Protein AF-A0A2N7D972-F1 (afdb_monomer_lite)

Secondary structure (DSSP, 8-state):
-PPPGGGSTT-EEE-SSS-EEEEEEEEETTEEEEEETTT--EEEE-HHHHHTT----SSS-TTGGGTT-EEEETTTEEEEEEEE-TTSEEEEEETTS-EEEEEHHHHHHHHHHHHHHHS----------HHHH-TTHHHHHHHHHHHHHHS--

Sequence (153 aa):
MDAPIDMQNGAKFKTNKHGYVSVVDYYNCHTVIVAFENTGNVRAISAAKLRSGQLTDRSIPPESIMVGEQFQSAKHGLLTITHVESDNIVVLTTKDGEELRMLLPAVQKMKDRLEQLESPKKKQKKALSLSELTKRSKKNHTVFEKVFTDYGQ

Structure (mmCIF, N/CA/C/O backbone):
data_AF-A0A2N7D972-F1
#
_entry.id   AF-A0A2N7D972-F1
#
loop_
_atom_site.group_PDB
_atom_site.id
_atom_site.type_symbol
_atom_site.label_atom_id
_atom_site.label_alt_id
_atom_site.label_comp_id
_atom_site.label_asym_id
_atom_site.label_entity_id
_atom_site.label_seq_id
_atom_site.pdbx_PDB_ins_code
_atom_site.Cartn_x
_atom_site.Cartn_y
_atom_site.Cartn_z
_atom_site.occupancy
_atom_site.B_iso_or_equiv
_atom_site.auth_seq_id
_atom_site.auth_comp_id
_atom_site.auth_asym_id
_atom_site.auth_atom_id
_atom_site.pdbx_PDB_model_num
ATOM 1 N N . MET A 1 1 ? 16.678 -3.071 -25.039 1.00 63.81 1 MET A N 1
ATOM 2 C CA . MET A 1 1 ? 16.611 -1.874 -24.177 1.00 63.81 1 MET A CA 1
ATOM 3 C C . MET A 1 1 ? 16.773 -2.390 -22.772 1.00 63.81 1 MET A C 1
ATOM 5 O O . MET A 1 1 ? 15.895 -3.119 -22.333 1.00 63.81 1 MET A O 1
ATOM 9 N N . ASP A 1 2 ? 17.897 -2.107 -22.126 1.00 82.75 2 ASP A N 1
ATOM 10 C CA . ASP A 1 2 ? 18.087 -2.557 -20.749 1.00 82.75 2 ASP A CA 1
ATOM 11 C C . ASP A 1 2 ? 17.211 -1.745 -19.801 1.00 82.75 2 ASP A C 1
ATOM 13 O O . ASP A 1 2 ? 17.039 -0.530 -19.958 1.00 82.75 2 ASP A O 1
ATOM 17 N N . ALA A 1 3 ? 16.625 -2.442 -18.832 1.00 87.06 3 ALA A N 1
ATOM 18 C CA . ALA A 1 3 ? 15.863 -1.804 -17.779 1.00 87.06 3 ALA A CA 1
ATOM 19 C C . ALA A 1 3 ? 16.804 -0.969 -16.891 1.00 87.06 3 ALA A C 1
ATOM 21 O O . ALA A 1 3 ? 17.919 -1.406 -16.587 1.00 87.06 3 ALA A O 1
ATOM 22 N N . PRO A 1 4 ? 16.367 0.218 -16.433 1.00 90.00 4 PRO A N 1
ATOM 23 C CA . PRO A 1 4 ? 17.041 0.938 -15.359 1.00 90.00 4 PRO A CA 1
ATOM 24 C C . PRO A 1 4 ? 17.296 0.037 -14.140 1.00 90.00 4 PRO A C 1
ATOM 26 O O . PRO A 1 4 ? 16.505 -0.863 -13.865 1.00 90.00 4 PRO A O 1
ATOM 29 N N . ILE A 1 5 ? 18.366 0.304 -13.383 1.00 89.44 5 ILE A N 1
ATOM 30 C CA . ILE A 1 5 ? 18.767 -0.492 -12.202 1.00 89.44 5 ILE A CA 1
ATOM 31 C C . ILE A 1 5 ? 17.615 -0.628 -11.194 1.00 89.44 5 ILE A C 1
ATOM 33 O O . ILE A 1 5 ? 17.429 -1.680 -10.594 1.00 89.44 5 ILE A O 1
ATOM 37 N N . ASP A 1 6 ? 16.810 0.423 -11.039 1.00 89.38 6 ASP A N 1
ATOM 38 C CA . ASP A 1 6 ? 15.657 0.448 -10.141 1.00 89.38 6 ASP A CA 1
ATOM 39 C C . ASP A 1 6 ? 14.425 -0.295 -10.688 1.00 89.38 6 ASP A C 1
ATOM 41 O O . ASP A 1 6 ? 13.507 -0.577 -9.931 1.00 89.38 6 ASP A O 1
ATOM 45 N N . MET A 1 7 ? 14.391 -0.630 -11.979 1.00 91.69 7 MET A N 1
ATOM 46 C CA . MET A 1 7 ? 13.246 -1.238 -12.677 1.00 91.69 7 MET A CA 1
ATOM 47 C C . MET A 1 7 ? 13.545 -2.655 -13.173 1.00 91.69 7 MET A C 1
ATOM 49 O O . MET A 1 7 ? 12.892 -3.148 -14.093 1.00 91.69 7 MET A O 1
ATOM 53 N N . GLN A 1 8 ? 14.548 -3.307 -12.590 1.00 92.75 8 GLN A N 1
ATOM 54 C CA . GLN A 1 8 ? 14.851 -4.698 -12.891 1.00 92.75 8 GLN A CA 1
ATOM 55 C C . GLN A 1 8 ? 13.729 -5.617 -12.397 1.00 92.75 8 GLN A C 1
ATOM 57 O O . GLN A 1 8 ? 13.013 -5.306 -11.442 1.00 92.75 8 GLN A O 1
ATOM 62 N N . ASN A 1 9 ? 13.584 -6.766 -13.055 1.00 92.44 9 ASN A N 1
ATOM 63 C CA . ASN A 1 9 ? 12.622 -7.782 -12.648 1.00 92.44 9 ASN A CA 1
ATOM 64 C C . ASN A 1 9 ? 12.863 -8.181 -11.179 1.00 92.44 9 ASN A C 1
ATOM 66 O O . ASN A 1 9 ? 13.998 -8.419 -10.766 1.00 92.44 9 ASN A O 1
ATOM 70 N N . GLY A 1 10 ? 11.795 -8.200 -10.384 1.00 91.00 10 GLY A N 1
ATOM 71 C CA . GLY A 1 10 ? 11.831 -8.445 -8.945 1.00 91.00 10 GLY A CA 1
ATOM 72 C C . GLY A 1 10 ? 12.049 -7.203 -8.074 1.00 91.00 10 GLY A C 1
ATOM 73 O O . GLY A 1 10 ? 11.955 -7.314 -6.850 1.00 91.00 10 GLY A O 1
ATOM 74 N N . ALA A 1 11 ? 12.291 -6.018 -8.650 1.00 93.00 11 ALA A N 1
ATOM 75 C CA . ALA A 1 11 ? 12.389 -4.781 -7.876 1.00 93.00 11 ALA A CA 1
ATOM 76 C C . ALA A 1 11 ? 11.077 -4.498 -7.127 1.00 93.00 11 ALA A C 1
ATOM 78 O O . ALA A 1 11 ? 9.989 -4.595 -7.698 1.00 93.00 11 ALA A O 1
ATOM 79 N N . LYS A 1 12 ? 11.181 -4.139 -5.842 1.00 94.56 12 LYS A N 1
ATOM 80 C CA . LYS A 1 12 ? 10.028 -3.883 -4.970 1.00 94.56 12 LYS A CA 1
ATOM 81 C C . LYS A 1 12 ? 9.814 -2.392 -4.756 1.00 94.56 12 LYS A C 1
ATOM 83 O O . LYS A 1 12 ? 10.739 -1.674 -4.383 1.00 94.56 12 LYS A O 1
ATOM 88 N N . PHE A 1 13 ? 8.573 -1.946 -4.908 1.00 93.69 13 PHE A N 1
ATOM 89 C CA . PHE A 1 13 ? 8.163 -0.562 -4.692 1.00 93.69 13 PHE A CA 1
ATOM 90 C C . PHE A 1 13 ? 7.042 -0.482 -3.666 1.00 93.69 13 PHE A C 1
ATOM 92 O O . PHE A 1 13 ? 6.099 -1.270 -3.685 1.00 93.69 13 PHE A O 1
ATOM 99 N N . LYS A 1 14 ? 7.125 0.507 -2.775 1.00 91.81 14 LYS A N 1
ATOM 100 C CA . LYS A 1 14 ? 6.047 0.821 -1.837 1.00 91.81 14 LYS A CA 1
ATOM 101 C C . LYS A 1 14 ? 5.068 1.785 -2.501 1.00 91.81 14 LYS A C 1
ATOM 103 O O . LYS A 1 14 ? 5.459 2.864 -2.940 1.00 91.81 14 LYS A O 1
ATOM 108 N N . THR A 1 15 ? 3.796 1.411 -2.561 1.00 92.12 15 THR A N 1
ATOM 109 C CA . THR A 1 15 ? 2.721 2.301 -3.013 1.00 92.12 15 THR A CA 1
ATOM 110 C C . THR A 1 15 ? 2.178 3.124 -1.850 1.00 92.12 15 THR A C 1
ATOM 112 O O . THR A 1 15 ? 2.330 2.768 -0.681 1.00 92.12 15 THR A O 1
ATOM 115 N N . ASN A 1 16 ? 1.500 4.225 -2.170 1.00 89.88 16 ASN A N 1
ATOM 116 C CA . ASN A 1 16 ? 0.941 5.111 -1.147 1.00 89.88 16 ASN A CA 1
ATOM 117 C C . ASN A 1 16 ? -0.299 4.531 -0.445 1.00 89.88 16 ASN A C 1
ATOM 119 O O . ASN A 1 16 ? -0.641 4.984 0.641 1.00 89.88 16 ASN A O 1
ATOM 123 N N . LYS A 1 17 ? -1.001 3.583 -1.080 1.00 85.50 17 LYS A N 1
ATOM 124 C CA . LYS A 1 17 ? -2.346 3.138 -0.666 1.00 85.50 17 LYS A CA 1
ATOM 125 C C . LYS A 1 17 ? -2.512 1.616 -0.596 1.00 85.50 17 LYS A C 1
ATOM 127 O O . LYS A 1 17 ? -3.215 1.116 0.267 1.00 85.50 17 LYS A O 1
ATOM 132 N N . HIS A 1 18 ? -1.850 0.857 -1.466 1.00 85.62 18 HIS A N 1
ATOM 133 C CA . HIS A 1 18 ? -2.150 -0.568 -1.666 1.00 85.62 18 HIS A CA 1
ATOM 134 C C . HIS A 1 18 ? -0.975 -1.492 -1.311 1.00 85.62 18 HIS A C 1
ATOM 136 O O . HIS A 1 18 ? -0.877 -2.598 -1.831 1.00 85.62 18 HIS A O 1
ATOM 142 N N . GLY A 1 19 ? -0.067 -1.045 -0.438 1.00 87.31 19 GLY A N 1
ATOM 143 C CA . GLY A 1 19 ? 1.070 -1.853 0.008 1.00 87.31 19 GLY A CA 1
ATOM 144 C C . GLY A 1 19 ? 2.206 -1.926 -1.015 1.00 87.31 19 GLY A C 1
ATOM 145 O O . GLY A 1 19 ? 2.508 -0.932 -1.684 1.00 87.31 19 GLY A O 1
ATOM 146 N N . TYR A 1 20 ? 2.873 -3.076 -1.094 1.00 91.56 20 TYR A N 1
ATOM 147 C CA . TYR A 1 20 ? 4.040 -3.288 -1.951 1.00 91.56 20 TYR A CA 1
ATOM 148 C C . TYR A 1 20 ? 3.668 -3.877 -3.313 1.00 91.56 20 TYR A C 1
ATOM 150 O O . TYR A 1 20 ? 2.691 -4.614 -3.461 1.00 91.56 20 TYR A O 1
ATOM 158 N N . VAL A 1 21 ? 4.479 -3.542 -4.312 1.00 94.56 21 VAL A N 1
ATOM 159 C CA . VAL A 1 21 ? 4.390 -4.078 -5.671 1.00 94.56 21 VAL A CA 1
ATOM 160 C C . VAL A 1 21 ? 5.758 -4.545 -6.139 1.00 94.56 21 VAL A C 1
ATOM 162 O O . VAL A 1 21 ? 6.772 -3.932 -5.799 1.00 94.56 21 VAL A O 1
ATOM 165 N N . SER A 1 22 ? 5.786 -5.603 -6.938 1.00 95.50 22 SER A N 1
ATOM 166 C CA . SER A 1 22 ? 6.984 -6.128 -7.584 1.00 95.50 22 SER A CA 1
ATOM 167 C C . SER A 1 22 ? 6.950 -5.850 -9.085 1.00 95.50 22 SER A C 1
ATOM 169 O O . SER A 1 22 ? 5.903 -5.935 -9.728 1.00 95.50 22 SER A O 1
ATOM 171 N N . VAL A 1 23 ? 8.094 -5.489 -9.663 1.00 95.88 23 VAL A N 1
ATOM 172 C CA . VAL A 1 23 ? 8.246 -5.372 -11.118 1.00 95.88 23 VAL A CA 1
ATOM 173 C C . VAL A 1 23 ? 8.350 -6.770 -11.710 1.00 95.88 23 VAL A C 1
ATOM 175 O O . VAL A 1 23 ? 9.203 -7.545 -11.294 1.00 95.88 23 VAL A O 1
ATOM 178 N N . VAL A 1 24 ? 7.488 -7.076 -12.675 1.00 95.62 24 VAL A N 1
ATOM 179 C CA . VAL A 1 24 ? 7.494 -8.345 -13.415 1.00 95.62 24 VAL A CA 1
ATOM 180 C C . VAL A 1 24 ? 8.269 -8.188 -14.715 1.00 95.62 24 VAL A C 1
ATOM 182 O O . VAL A 1 24 ? 9.070 -9.046 -15.068 1.00 95.62 24 VAL A O 1
ATOM 185 N N . ASP A 1 25 ? 8.027 -7.090 -15.434 1.00 94.38 25 ASP A N 1
ATOM 186 C CA . ASP A 1 25 ? 8.637 -6.869 -16.741 1.00 94.38 25 ASP A CA 1
ATOM 187 C C . ASP A 1 25 ? 8.742 -5.376 -17.078 1.00 94.38 25 ASP A C 1
ATOM 189 O O . ASP A 1 25 ? 7.920 -4.559 -16.647 1.00 94.38 25 ASP A O 1
ATOM 193 N N . TYR A 1 26 ? 9.745 -5.012 -17.873 1.00 94.81 26 TYR A N 1
ATOM 194 C CA . TYR A 1 26 ? 10.014 -3.636 -18.283 1.00 94.81 26 TYR A CA 1
ATOM 195 C C . TYR A 1 26 ? 10.101 -3.542 -19.807 1.00 94.81 26 TYR A C 1
ATOM 197 O O . TYR A 1 26 ? 11.034 -4.055 -20.420 1.00 94.81 26 TYR A O 1
ATOM 205 N N . TYR A 1 27 ? 9.168 -2.806 -20.416 1.00 93.19 27 TYR A N 1
ATOM 206 C CA . TYR A 1 27 ? 9.185 -2.545 -21.859 1.00 93.19 27 TYR A CA 1
ATOM 207 C C . TYR A 1 27 ? 9.767 -1.168 -22.172 1.00 93.19 27 TYR A C 1
ATOM 209 O O . TYR A 1 27 ? 10.634 -1.020 -23.033 1.00 93.19 27 TYR A O 1
ATOM 217 N N . ASN A 1 28 ? 9.267 -0.133 -21.493 1.00 92.00 28 ASN A N 1
ATOM 218 C CA . ASN A 1 28 ? 9.724 1.246 -21.643 1.00 92.00 28 ASN A CA 1
ATOM 219 C C . ASN A 1 28 ? 9.318 2.098 -20.428 1.00 92.00 28 ASN A C 1
ATOM 221 O O . ASN A 1 28 ? 8.612 1.647 -19.528 1.00 92.00 28 ASN A O 1
ATOM 225 N N . CYS A 1 29 ? 9.710 3.374 -20.417 1.00 91.88 29 CYS A N 1
ATOM 226 C CA . CYS A 1 29 ? 9.404 4.296 -19.320 1.00 91.88 29 CYS A CA 1
ATOM 227 C C . CYS A 1 29 ? 7.897 4.547 -19.101 1.00 91.88 29 CYS A C 1
ATOM 229 O O . CYS A 1 29 ? 7.504 4.992 -18.020 1.00 91.88 29 CYS A O 1
ATOM 231 N N . HIS A 1 30 ? 7.050 4.255 -20.089 1.00 94.38 30 HIS A N 1
ATOM 232 C CA . HIS A 1 30 ? 5.594 4.384 -20.005 1.00 94.38 30 HIS A CA 1
ATOM 233 C C . HIS A 1 30 ? 4.890 3.069 -19.648 1.00 94.38 30 HIS A C 1
ATOM 235 O O . HIS A 1 30 ? 3.762 3.112 -19.161 1.00 94.38 30 HIS A O 1
ATOM 241 N N . THR A 1 31 ? 5.556 1.934 -19.863 1.00 94.81 31 THR A N 1
ATOM 242 C CA . THR A 1 31 ? 4.991 0.587 -19.784 1.00 94.81 31 THR A CA 1
ATOM 243 C C . THR A 1 31 ? 5.933 -0.316 -18.998 1.00 94.81 31 THR A C 1
ATOM 245 O O . THR A 1 31 ? 6.845 -0.945 -19.537 1.00 94.81 31 THR A O 1
ATOM 248 N N . VAL A 1 32 ? 5.682 -0.363 -17.698 1.00 95.00 32 VAL A N 1
ATOM 249 C CA . VAL A 1 32 ? 6.286 -1.273 -16.732 1.00 95.00 32 VAL A CA 1
ATOM 250 C C . VAL A 1 32 ? 5.170 -2.161 -16.204 1.00 95.00 32 VAL A C 1
ATOM 252 O O . VAL A 1 32 ? 4.133 -1.655 -15.769 1.00 95.00 32 VAL A O 1
ATOM 255 N N . ILE A 1 33 ? 5.359 -3.472 -16.278 1.00 95.56 33 ILE A N 1
ATOM 256 C CA . ILE A 1 33 ? 4.412 -4.457 -15.767 1.00 95.56 33 ILE A CA 1
ATOM 257 C C . ILE A 1 33 ? 4.771 -4.742 -14.316 1.00 95.56 33 ILE A C 1
ATOM 259 O O . ILE A 1 33 ? 5.894 -5.141 -14.008 1.00 95.56 33 ILE A O 1
ATOM 263 N N . VAL A 1 34 ? 3.811 -4.527 -13.425 1.00 95.62 34 VAL A N 1
ATOM 264 C CA . VAL A 1 34 ? 3.969 -4.722 -11.982 1.00 95.62 34 VAL A CA 1
ATOM 265 C C . VAL A 1 34 ? 2.876 -5.625 -11.434 1.00 95.62 34 VAL A C 1
ATOM 267 O O . VAL A 1 34 ? 1.756 -5.613 -11.943 1.00 95.62 34 VAL A O 1
ATOM 270 N N . ALA A 1 35 ? 3.193 -6.371 -10.381 1.00 95.12 35 ALA A N 1
ATOM 271 C CA . ALA A 1 35 ? 2.263 -7.200 -9.629 1.00 95.12 35 ALA A CA 1
ATOM 272 C C . ALA A 1 35 ? 2.126 -6.680 -8.192 1.00 95.12 35 ALA A C 1
ATOM 274 O O . ALA A 1 35 ? 3.117 -6.343 -7.547 1.00 95.12 35 ALA A O 1
ATOM 275 N N . PHE A 1 36 ? 0.901 -6.604 -7.678 1.00 92.94 36 PHE A N 1
ATOM 276 C CA . PHE A 1 36 ? 0.652 -6.278 -6.273 1.00 92.94 36 PHE A CA 1
ATOM 277 C C . PHE A 1 36 ? 0.912 -7.494 -5.388 1.00 92.94 36 PHE A C 1
ATOM 279 O O . PHE A 1 36 ? 0.364 -8.561 -5.644 1.00 92.94 36 PHE A O 1
ATOM 286 N N . GLU A 1 37 ? 1.701 -7.341 -4.319 1.00 89.25 37 GLU A N 1
ATOM 287 C CA . GLU A 1 37 ? 1.999 -8.464 -3.413 1.00 89.25 37 GLU A CA 1
ATOM 288 C C . GLU A 1 37 ? 0.754 -8.920 -2.634 1.00 89.25 37 GLU A C 1
ATOM 290 O O . GLU A 1 37 ? 0.611 -10.102 -2.342 1.00 89.25 37 GLU A O 1
ATOM 295 N N . ASN A 1 38 ? -0.176 -8.002 -2.351 1.00 82.88 38 ASN A N 1
ATOM 296 C CA . ASN A 1 38 ? -1.376 -8.305 -1.570 1.00 82.88 38 ASN A CA 1
ATOM 297 C C . ASN A 1 38 ? -2.431 -9.083 -2.375 1.00 82.88 38 ASN A C 1
ATOM 299 O O . ASN A 1 38 ? -3.096 -9.957 -1.829 1.00 82.88 38 ASN A O 1
ATOM 303 N N . THR A 1 39 ? -2.620 -8.745 -3.656 1.00 85.06 39 THR A N 1
ATOM 304 C CA . THR A 1 39 ? -3.686 -9.314 -4.507 1.00 85.06 39 THR A CA 1
ATOM 305 C C . THR A 1 39 ? -3.184 -10.267 -5.574 1.00 85.06 39 THR A C 1
ATOM 307 O O . THR A 1 39 ? -3.979 -11.007 -6.146 1.00 85.06 39 THR A O 1
ATOM 310 N N . GLY A 1 40 ? -1.900 -10.201 -5.921 1.00 86.94 40 GLY A N 1
ATOM 311 C CA . GLY A 1 40 ? -1.379 -10.801 -7.146 1.00 86.94 40 GLY A CA 1
ATOM 312 C C . GLY A 1 40 ? -1.894 -10.125 -8.422 1.00 86.94 40 GLY A C 1
ATOM 313 O O . GLY A 1 40 ? -1.634 -10.624 -9.515 1.00 86.94 40 GLY A O 1
ATOM 314 N N . ASN A 1 41 ? -2.621 -9.003 -8.320 1.00 91.62 41 ASN A N 1
ATOM 315 C CA . ASN A 1 41 ? -3.152 -8.321 -9.492 1.00 91.62 41 ASN A CA 1
ATOM 316 C C . ASN A 1 41 ? -2.008 -7.699 -10.300 1.00 91.62 41 ASN A C 1
ATOM 318 O O . ASN A 1 41 ? -1.077 -7.127 -9.731 1.00 91.62 41 ASN A O 1
ATOM 322 N N . VAL A 1 42 ? -2.080 -7.790 -11.627 1.00 93.88 42 VAL A N 1
ATOM 323 C CA . VAL A 1 42 ? -1.026 -7.314 -12.528 1.00 93.88 42 VAL A CA 1
ATOM 324 C C . VAL A 1 42 ? -1.504 -6.080 -13.272 1.00 93.88 42 VAL A C 1
ATOM 326 O O . VAL A 1 42 ? -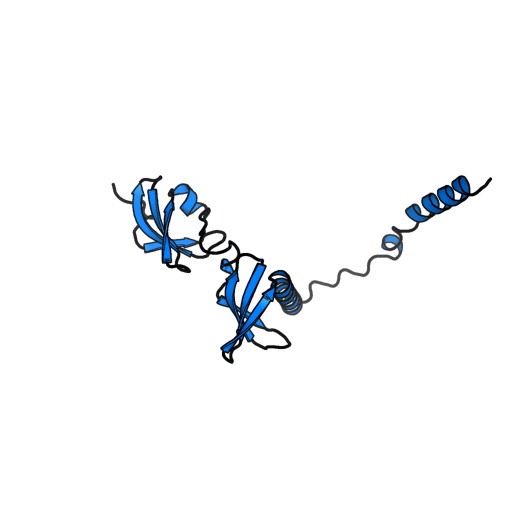2.628 -6.022 -13.774 1.00 93.88 42 VAL A O 1
ATOM 329 N N . ARG A 1 43 ? -0.643 -5.066 -13.365 1.00 93.56 43 ARG A N 1
ATOM 330 C CA . ARG A 1 43 ? -0.982 -3.807 -14.023 1.00 93.56 43 ARG A CA 1
ATOM 331 C C . ARG A 1 43 ? 0.200 -3.218 -14.778 1.00 93.56 43 ARG A C 1
ATOM 333 O O . ARG A 1 43 ? 1.340 -3.310 -14.343 1.00 93.56 43 ARG A O 1
ATOM 340 N N . ALA A 1 44 ? -0.099 -2.559 -15.893 1.00 94.69 44 ALA A N 1
ATOM 341 C CA . ALA A 1 44 ? 0.862 -1.731 -16.609 1.00 94.69 44 ALA A CA 1
ATOM 342 C C . ALA A 1 44 ? 0.837 -0.292 -16.071 1.00 94.69 44 ALA A C 1
ATOM 344 O O . ALA A 1 44 ? -0.233 0.310 -15.919 1.00 94.69 44 ALA A O 1
ATOM 345 N N . ILE A 1 45 ? 2.011 0.273 -15.795 1.00 95.38 45 ILE A N 1
ATOM 346 C CA . ILE A 1 45 ? 2.173 1.645 -15.311 1.00 95.38 45 ILE A CA 1
ATOM 347 C C . ILE A 1 45 ? 3.457 2.282 -15.846 1.00 95.38 45 ILE A C 1
ATOM 349 O O . ILE A 1 45 ? 4.394 1.592 -16.227 1.00 95.38 45 ILE A O 1
ATOM 353 N N . SER A 1 46 ? 3.528 3.613 -15.855 1.00 95.44 46 SER A N 1
ATOM 354 C CA . SER A 1 46 ? 4.772 4.309 -16.174 1.00 95.44 46 SER A CA 1
ATOM 355 C C . SER A 1 46 ? 5.767 4.257 -15.015 1.00 95.44 46 SER A C 1
ATOM 357 O O . SER A 1 46 ? 5.390 4.344 -13.843 1.00 95.44 46 SER A O 1
ATOM 359 N N . ALA A 1 47 ? 7.057 4.220 -15.345 1.00 94.06 47 ALA A N 1
ATOM 360 C CA . ALA A 1 47 ? 8.151 4.221 -14.376 1.00 94.06 47 ALA A CA 1
ATOM 361 C C . ALA A 1 47 ? 8.091 5.445 -13.443 1.00 94.06 47 ALA A C 1
ATOM 363 O O . ALA A 1 47 ? 8.334 5.334 -12.244 1.00 94.06 47 ALA A O 1
ATOM 364 N N . ALA A 1 48 ? 7.698 6.613 -13.967 1.00 95.06 48 ALA A N 1
ATOM 365 C CA . ALA A 1 48 ? 7.531 7.826 -13.165 1.00 95.06 48 ALA A CA 1
ATOM 366 C C . ALA A 1 48 ? 6.444 7.669 -12.087 1.00 95.06 48 ALA A C 1
ATOM 368 O O . ALA A 1 48 ? 6.661 8.025 -10.928 1.00 95.06 48 ALA A O 1
ATOM 369 N N . LYS A 1 49 ? 5.288 7.091 -12.444 1.00 94.69 49 LYS A N 1
ATOM 370 C CA . LYS A 1 49 ? 4.199 6.876 -11.485 1.00 94.69 49 LYS A CA 1
ATOM 371 C C . LYS A 1 49 ? 4.553 5.804 -10.460 1.00 94.69 49 LYS A C 1
ATOM 373 O O . LYS A 1 49 ? 4.257 5.997 -9.282 1.00 94.69 49 LYS A O 1
ATOM 378 N N . LEU A 1 50 ? 5.243 4.744 -10.885 1.00 94.44 50 LEU A N 1
ATOM 379 C CA . LEU A 1 50 ? 5.739 3.696 -9.996 1.00 94.44 50 LEU A CA 1
ATOM 380 C C . LEU A 1 50 ? 6.694 4.257 -8.931 1.00 94.44 50 LEU A C 1
ATOM 382 O O . LEU A 1 50 ? 6.469 4.038 -7.745 1.00 94.44 50 LEU A O 1
ATOM 386 N N . ARG A 1 51 ? 7.676 5.080 -9.330 1.00 94.06 51 ARG A N 1
ATOM 387 C CA . ARG A 1 51 ? 8.594 5.761 -8.393 1.00 94.06 51 ARG A CA 1
ATOM 388 C C . ARG A 1 51 ? 7.878 6.692 -7.420 1.00 94.06 51 ARG A C 1
ATOM 390 O O . ARG A 1 51 ? 8.246 6.761 -6.256 1.00 94.06 51 ARG A O 1
ATOM 397 N N . SER A 1 52 ? 6.847 7.399 -7.884 1.00 94.50 52 SER A N 1
ATOM 398 C CA . SER A 1 52 ? 6.034 8.271 -7.023 1.00 94.50 52 SER A CA 1
ATOM 399 C C . SER A 1 52 ? 5.055 7.515 -6.106 1.00 94.50 52 SER A C 1
ATOM 401 O O . SER A 1 52 ? 4.325 8.143 -5.337 1.00 94.50 52 SER A O 1
ATOM 403 N N . GLY A 1 53 ? 4.968 6.183 -6.223 1.00 91.75 53 GLY A N 1
ATOM 404 C CA . GLY A 1 53 ? 4.011 5.360 -5.479 1.00 91.75 53 GLY A CA 1
ATOM 405 C C . GLY A 1 53 ? 2.544 5.591 -5.870 1.00 91.75 53 GLY A C 1
ATOM 406 O O . GLY A 1 53 ? 1.640 5.146 -5.158 1.00 91.75 53 GLY A O 1
ATOM 407 N N . GLN A 1 54 ? 2.282 6.288 -6.986 1.00 92.12 54 GLN A N 1
ATOM 408 C CA . GLN A 1 54 ? 0.944 6.600 -7.504 1.00 92.12 54 GLN A CA 1
ATOM 409 C C . GLN A 1 54 ? 0.376 5.438 -8.321 1.00 92.12 54 GLN A C 1
ATOM 411 O O . GLN A 1 54 ? 0.130 5.539 -9.526 1.00 92.12 54 GLN A O 1
ATOM 416 N N . LEU A 1 55 ? 0.161 4.319 -7.646 1.00 91.25 55 LEU A N 1
ATOM 417 C CA . LEU A 1 55 ? -0.382 3.110 -8.232 1.00 91.25 55 LEU A CA 1
ATOM 418 C C . LEU A 1 55 ? -1.575 2.653 -7.399 1.00 91.25 55 LEU A C 1
ATOM 420 O O . LEU A 1 55 ? -1.475 2.508 -6.182 1.00 91.25 55 LEU A O 1
ATOM 424 N N . THR A 1 56 ? -2.711 2.480 -8.068 1.00 88.62 56 THR A N 1
ATOM 425 C CA . THR A 1 56 ? -3.958 2.039 -7.445 1.00 88.62 56 THR A CA 1
ATOM 426 C C . THR A 1 56 ? -4.333 0.648 -7.911 1.00 88.62 56 THR A C 1
ATOM 428 O O . THR A 1 56 ? -4.253 0.359 -9.113 1.00 88.62 56 THR A O 1
ATOM 431 N N . ASP A 1 57 ? -4.753 -0.191 -6.971 1.00 87.81 57 ASP A N 1
ATOM 432 C CA . ASP A 1 57 ? -5.449 -1.431 -7.285 1.00 87.81 57 ASP A CA 1
ATOM 433 C C . ASP A 1 57 ? -6.955 -1.142 -7.312 1.00 87.81 57 ASP A C 1
ATOM 435 O O . ASP A 1 57 ? -7.465 -0.405 -6.472 1.00 87.81 57 ASP A O 1
ATOM 439 N N . ARG A 1 58 ? -7.660 -1.654 -8.322 1.00 84.00 58 ARG A N 1
ATOM 440 C CA . ARG A 1 58 ? -9.114 -1.466 -8.454 1.00 84.00 58 ARG A CA 1
AT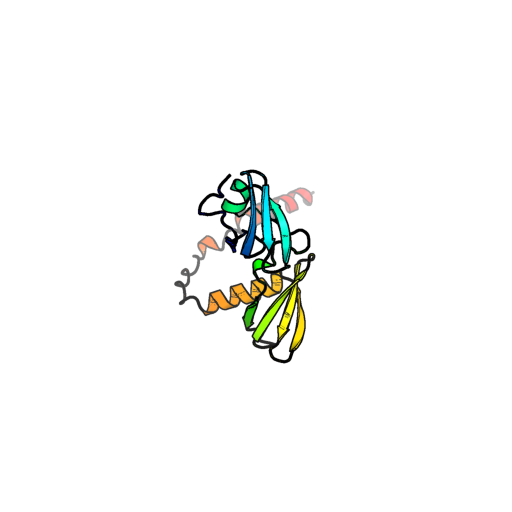OM 441 C C . ARG A 1 58 ? -9.904 -2.565 -7.757 1.00 84.00 58 ARG A C 1
ATOM 443 O O . ARG A 1 58 ? -11.083 -2.358 -7.503 1.00 84.00 58 ARG A O 1
ATOM 450 N N . SER A 1 59 ? -9.288 -3.713 -7.483 1.00 82.00 59 SER A N 1
ATOM 451 C CA . SER A 1 59 ? -9.967 -4.822 -6.809 1.00 82.00 59 SER A CA 1
ATOM 452 C C . SER A 1 59 ? -10.085 -4.618 -5.303 1.00 82.00 59 SER A C 1
ATOM 454 O O . SER A 1 59 ? -10.851 -5.328 -4.664 1.00 82.00 59 SER A O 1
ATOM 456 N N . ILE A 1 60 ? -9.329 -3.677 -4.730 1.00 82.00 60 ILE A N 1
ATOM 457 C CA . ILE A 1 60 ? -9.206 -3.496 -3.285 1.00 82.00 60 ILE A CA 1
ATOM 458 C C . ILE A 1 60 ? -9.259 -2.003 -2.924 1.00 82.00 60 ILE A C 1
ATOM 460 O O . ILE A 1 60 ? -8.706 -1.180 -3.660 1.00 82.00 60 ILE A O 1
ATOM 464 N N . PRO A 1 61 ? -9.881 -1.623 -1.791 1.00 83.38 61 PRO A N 1
ATOM 465 C CA . PRO A 1 61 ? -9.894 -0.241 -1.331 1.00 83.38 61 PRO A CA 1
ATOM 466 C C . PRO A 1 61 ? -8.492 0.315 -1.013 1.00 83.38 61 PRO A C 1
ATOM 468 O O . PRO A 1 61 ? -7.548 -0.418 -0.711 1.00 83.38 61 PRO A O 1
ATOM 471 N N . PRO A 1 62 ? -8.339 1.649 -1.048 1.00 79.00 62 PRO A N 1
ATOM 472 C CA . PRO A 1 62 ? -7.066 2.334 -0.818 1.00 79.00 62 PRO A CA 1
ATOM 473 C C . PRO A 1 62 ? -6.554 2.261 0.626 1.00 79.00 62 PRO A C 1
ATOM 475 O O . PRO A 1 62 ? -5.445 2.707 0.896 1.00 79.00 62 PRO A O 1
ATOM 478 N N . GLU A 1 63 ? -7.364 1.761 1.553 1.00 77.38 63 GLU A N 1
ATOM 479 C CA . GLU A 1 63 ? -7.022 1.613 2.968 1.00 77.38 63 GLU A CA 1
ATOM 480 C C . GLU A 1 63 ? -6.373 0.262 3.274 1.00 77.38 63 GLU A C 1
ATOM 482 O O . GLU A 1 63 ? -5.867 0.067 4.372 1.00 77.38 63 GLU A O 1
ATOM 487 N N . SER A 1 64 ? -6.282 -0.650 2.303 1.00 75.25 64 SER A N 1
ATOM 488 C CA . SER A 1 64 ? -5.736 -1.999 2.509 1.00 75.25 64 SER A CA 1
ATOM 489 C C . SER A 1 64 ? -4.248 -2.071 2.837 1.00 75.25 64 SER A C 1
ATOM 491 O O . SER A 1 64 ? -3.721 -3.159 3.053 1.00 75.25 64 SER A O 1
ATOM 493 N N . ILE A 1 65 ? -3.561 -0.935 2.942 1.00 78.75 65 ILE A N 1
ATOM 494 C CA . ILE A 1 65 ? -2.245 -0.869 3.580 1.00 78.75 65 ILE A CA 1
ATOM 495 C C . ILE A 1 65 ? -2.269 -1.332 5.047 1.00 78.75 65 ILE A C 1
ATOM 497 O O . ILE A 1 65 ? -1.243 -1.775 5.546 1.00 78.75 65 ILE A O 1
ATOM 501 N N . MET A 1 66 ? -3.424 -1.254 5.720 1.00 76.62 66 MET A N 1
ATOM 502 C CA . MET A 1 66 ? -3.583 -1.683 7.117 1.00 76.62 66 MET A CA 1
ATOM 503 C C . MET A 1 66 ? -3.787 -3.195 7.285 1.00 76.62 66 MET A C 1
ATOM 505 O O . MET A 1 66 ? -3.887 -3.679 8.411 1.00 76.62 66 MET A O 1
ATOM 509 N N . VAL A 1 67 ? -3.884 -3.954 6.190 1.00 79.81 67 VAL A N 1
ATOM 510 C CA . VAL A 1 67 ? -4.025 -5.413 6.256 1.00 79.81 67 VAL A CA 1
ATOM 511 C C . VAL A 1 67 ? -2.767 -6.020 6.883 1.00 79.81 67 VAL A C 1
ATOM 513 O O . VAL A 1 67 ? -1.648 -5.712 6.481 1.00 79.81 67 VAL A O 1
ATOM 516 N N . GLY A 1 68 ? -2.961 -6.868 7.891 1.00 78.25 68 GLY A N 1
ATOM 517 C CA . GLY A 1 68 ? -1.905 -7.454 8.715 1.00 78.25 68 GLY A CA 1
ATOM 518 C C . GLY A 1 68 ? -1.568 -6.664 9.985 1.00 78.25 68 GLY A C 1
ATOM 519 O O . GLY A 1 68 ? -0.850 -7.191 10.835 1.00 78.25 68 GLY A O 1
ATOM 520 N N . GLU A 1 69 ? -2.088 -5.443 10.168 1.00 81.44 69 GLU A N 1
ATOM 521 C CA . GLU A 1 69 ? -1.931 -4.724 11.438 1.00 81.44 69 GLU A CA 1
ATOM 522 C C . GLU A 1 69 ? -2.684 -5.458 12.566 1.00 81.44 69 GLU A C 1
ATOM 524 O O . GLU A 1 69 ? -3.811 -5.934 12.389 1.00 81.44 69 GLU A O 1
ATOM 529 N N . GLN A 1 70 ? -2.045 -5.551 13.735 1.00 83.19 70 GLN A N 1
ATOM 530 C CA . GLN A 1 70 ? -2.610 -6.170 14.932 1.00 83.19 70 GLN A CA 1
ATOM 531 C C . GLN A 1 70 ? -3.016 -5.106 15.951 1.00 83.19 70 GLN A C 1
ATOM 533 O O . GLN A 1 70 ? -2.283 -4.150 16.197 1.00 83.19 70 GLN A O 1
ATOM 538 N N . PHE A 1 71 ? -4.171 -5.299 16.581 1.00 77.50 71 PHE A N 1
ATOM 539 C CA . PHE A 1 71 ? -4.753 -4.373 17.545 1.00 77.50 71 PHE A CA 1
ATOM 540 C C . PHE A 1 71 ? -5.214 -5.109 18.785 1.00 77.50 71 PHE A C 1
ATOM 542 O O . PHE A 1 71 ? -5.779 -6.196 18.701 1.00 77.50 71 PHE A O 1
ATOM 549 N N . GLN A 1 72 ? -5.049 -4.480 19.945 1.00 78.38 72 GLN A N 1
ATOM 550 C CA . GLN A 1 72 ? -5.614 -4.998 21.179 1.00 78.38 72 GLN A CA 1
ATOM 551 C C . GLN A 1 72 ? -6.947 -4.312 21.482 1.00 78.38 72 GLN A C 1
ATOM 553 O O . GLN A 1 72 ? -7.013 -3.115 21.754 1.00 78.38 72 GLN A O 1
ATOM 558 N N . SER A 1 73 ? -8.024 -5.089 21.450 1.00 80.00 73 SER A N 1
ATOM 559 C CA . SER A 1 73 ? -9.345 -4.681 21.907 1.00 80.00 73 SER A CA 1
ATOM 560 C C . SER A 1 73 ? -9.574 -5.140 23.343 1.00 80.00 73 SER A C 1
ATOM 562 O O . SER A 1 73 ? -9.260 -6.270 23.711 1.00 80.00 73 SER A O 1
ATOM 564 N N . ALA A 1 74 ? -10.194 -4.283 24.156 1.00 77.00 74 ALA A N 1
ATOM 565 C CA . ALA A 1 74 ? -10.564 -4.625 25.530 1.00 77.00 74 ALA A CA 1
ATOM 566 C C . ALA A 1 74 ? -11.616 -5.749 25.609 1.00 77.00 74 ALA A C 1
ATOM 568 O O . ALA A 1 74 ? -11.728 -6.400 26.641 1.00 77.00 74 ALA A O 1
ATOM 569 N N . LYS A 1 75 ? -12.401 -5.954 24.541 1.00 79.25 75 LYS A N 1
ATOM 570 C CA . LYS A 1 75 ? -13.480 -6.955 24.500 1.00 79.25 75 LYS A CA 1
ATOM 571 C C . LYS A 1 75 ? -13.051 -8.283 23.884 1.00 79.25 75 LYS A C 1
ATOM 573 O O . LYS A 1 75 ? -13.446 -9.325 24.383 1.00 79.25 75 LYS A O 1
ATOM 578 N N . HIS A 1 76 ? -12.271 -8.225 22.806 1.00 74.69 76 HIS A N 1
ATOM 579 C CA . HIS A 1 76 ? -11.952 -9.389 21.970 1.00 74.69 76 HIS A CA 1
ATOM 580 C C . HIS A 1 76 ? -10.459 -9.754 21.990 1.00 74.69 76 HIS A C 1
ATOM 582 O O . HIS A 1 76 ? -10.028 -10.640 21.268 1.00 74.69 76 HIS A O 1
ATOM 588 N N . GLY A 1 77 ? -9.640 -9.082 22.804 1.00 82.56 77 GLY A N 1
ATOM 589 C CA . GLY A 1 77 ? -8.208 -9.366 22.865 1.00 82.56 77 GLY A CA 1
ATOM 590 C C . GLY A 1 77 ? -7.472 -8.922 21.599 1.00 82.56 77 GLY A C 1
ATOM 591 O O . GLY A 1 77 ? -7.714 -7.826 21.096 1.00 82.56 77 GLY A O 1
ATOM 592 N N . LEU A 1 78 ? -6.522 -9.731 21.124 1.00 83.62 78 LEU A N 1
ATOM 593 C CA . LEU A 1 78 ? -5.705 -9.406 19.952 1.00 83.62 78 LEU A CA 1
ATOM 594 C C . LEU A 1 78 ? -6.471 -9.720 18.660 1.00 83.62 78 LEU A C 1
ATOM 596 O O . LEU A 1 78 ? -6.829 -10.871 18.414 1.00 83.62 78 LEU A O 1
ATOM 600 N N . LEU A 1 79 ? -6.665 -8.695 17.842 1.00 85.88 79 LEU A N 1
ATOM 601 C CA . LEU A 1 79 ? -7.348 -8.736 16.558 1.00 85.88 79 LEU A CA 1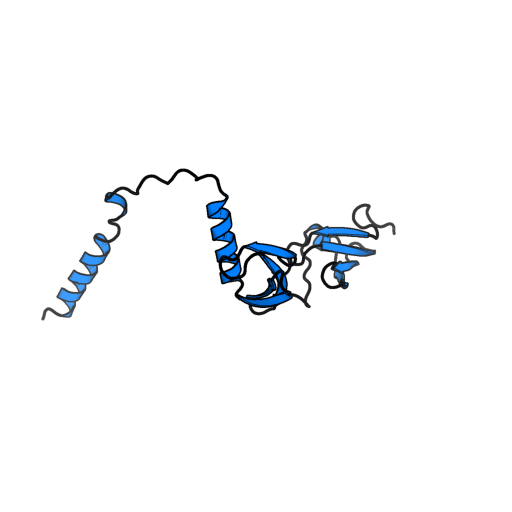
ATOM 602 C C . LEU A 1 79 ? -6.349 -8.433 15.444 1.00 85.88 79 LEU A C 1
ATOM 604 O O . LEU A 1 79 ? -5.589 -7.474 15.551 1.00 85.88 79 LEU A O 1
ATOM 608 N N . THR A 1 80 ? -6.372 -9.208 14.367 1.00 87.12 80 THR A N 1
ATOM 609 C CA . THR A 1 80 ? -5.547 -8.977 13.172 1.00 87.12 80 THR A CA 1
ATOM 610 C C . THR A 1 80 ? -6.443 -8.518 12.033 1.00 87.12 80 THR A C 1
ATOM 612 O O . THR A 1 80 ? -7.464 -9.151 11.776 1.00 87.12 80 THR A O 1
ATOM 615 N N . ILE A 1 81 ? -6.100 -7.427 11.345 1.00 86.75 81 ILE A N 1
ATOM 616 C CA . ILE A 1 81 ? -6.857 -7.009 10.158 1.00 86.75 81 ILE A CA 1
ATOM 617 C C . ILE A 1 81 ? -6.560 -7.978 9.016 1.00 86.75 81 ILE A C 1
ATOM 619 O O . ILE A 1 81 ? -5.431 -8.040 8.533 1.00 86.75 81 ILE A O 1
ATOM 623 N N . THR A 1 82 ? -7.580 -8.688 8.546 1.00 84.94 82 THR A N 1
ATOM 624 C CA . THR A 1 82 ? -7.449 -9.631 7.430 1.00 84.94 82 THR A CA 1
ATOM 625 C C . THR A 1 82 ? -7.736 -8.957 6.095 1.00 84.94 82 THR A C 1
ATOM 627 O O . THR A 1 82 ? -7.038 -9.191 5.114 1.00 84.94 82 THR A O 1
ATOM 630 N N . HIS A 1 83 ? -8.770 -8.116 6.041 1.00 80.50 83 HIS A N 1
ATOM 631 C CA . HIS A 1 83 ? -9.209 -7.486 4.800 1.00 80.50 83 HIS A CA 1
ATOM 632 C C . HIS A 1 83 ? -9.952 -6.174 5.078 1.00 80.50 83 HIS A C 1
ATOM 634 O O . HIS A 1 83 ? -10.631 -6.041 6.098 1.00 80.50 83 HIS A O 1
ATOM 640 N N . VAL A 1 84 ? -9.842 -5.215 4.157 1.00 82.31 84 VAL A N 1
ATOM 641 C CA . VAL A 1 84 ? -10.620 -3.969 4.166 1.00 82.31 84 VAL A CA 1
ATOM 642 C C . VAL A 1 84 ? -11.540 -3.975 2.951 1.00 82.31 84 VAL A C 1
ATOM 644 O O . VAL A 1 84 ? -11.086 -4.195 1.831 1.00 82.31 84 VAL A O 1
ATOM 647 N N . GLU A 1 85 ? -12.832 -3.755 3.167 1.00 82.69 85 GLU A N 1
ATOM 648 C CA . GLU A 1 85 ? -13.867 -3.687 2.131 1.00 82.69 85 GLU A CA 1
ATOM 649 C C . GLU A 1 85 ? -14.176 -2.233 1.732 1.00 82.69 85 GLU A C 1
ATOM 651 O O . GLU A 1 85 ? -13.797 -1.281 2.415 1.00 82.69 85 GLU A O 1
ATOM 656 N N . SER A 1 86 ? -14.878 -2.045 0.610 1.00 70.12 86 SER A N 1
ATOM 657 C CA . SER A 1 86 ? -15.108 -0.737 -0.025 1.00 70.12 86 SER A CA 1
ATOM 658 C C . SER A 1 86 ? -16.018 0.233 0.746 1.00 70.12 86 SER A C 1
ATOM 660 O O . SER A 1 86 ? -16.062 1.408 0.392 1.00 70.12 86 SER A O 1
ATOM 662 N N . ASP A 1 87 ? -16.667 -0.210 1.826 1.00 78.44 87 ASP A N 1
ATOM 663 C CA . ASP A 1 87 ? -17.639 0.584 2.595 1.00 78.44 87 ASP A CA 1
ATOM 664 C C . ASP A 1 87 ? -17.116 1.033 3.973 1.00 78.44 87 ASP A C 1
ATOM 666 O O . ASP A 1 87 ? -17.882 1.207 4.922 1.00 78.44 87 ASP A O 1
ATOM 670 N N . ASN A 1 88 ? -15.800 1.239 4.108 1.00 78.69 88 ASN A N 1
ATOM 671 C CA . ASN A 1 88 ? -15.133 1.492 5.396 1.00 78.69 88 ASN A CA 1
ATOM 672 C C . ASN A 1 88 ? -15.357 0.355 6.407 1.00 78.69 88 ASN A C 1
ATOM 674 O O . ASN A 1 88 ? -15.396 0.593 7.617 1.00 78.69 88 ASN A O 1
ATOM 678 N N . ILE A 1 89 ? -15.544 -0.872 5.924 1.00 83.81 89 ILE A N 1
ATOM 679 C CA . ILE A 1 89 ? -15.706 -2.059 6.760 1.00 83.81 89 ILE A CA 1
ATOM 680 C C . ILE A 1 89 ? -14.368 -2.791 6.786 1.00 83.81 89 ILE A C 1
ATOM 682 O O . ILE A 1 89 ? -13.766 -3.068 5.753 1.00 83.81 89 ILE A O 1
ATOM 686 N N . VAL A 1 90 ? -13.898 -3.093 7.988 1.00 85.62 90 VAL A N 1
ATOM 687 C CA . VAL A 1 90 ? -12.662 -3.818 8.254 1.00 85.62 90 VAL A CA 1
ATOM 688 C C . VAL A 1 90 ? -13.034 -5.171 8.843 1.00 85.62 90 VAL A C 1
ATOM 690 O O . VAL A 1 90 ? -13.744 -5.245 9.850 1.00 85.62 90 VAL A O 1
ATOM 693 N N . VAL A 1 91 ? -12.550 -6.236 8.209 1.00 86.31 91 VAL A N 1
ATOM 694 C CA . VAL A 1 91 ? -12.672 -7.607 8.702 1.00 86.31 91 VAL A CA 1
ATOM 695 C C . VAL A 1 91 ? -11.449 -7.905 9.557 1.00 86.31 91 VAL A C 1
ATOM 697 O O . VAL A 1 91 ? -10.310 -7.870 9.083 1.00 86.31 91 VAL A O 1
ATOM 700 N N . LEU A 1 92 ? -11.697 -8.176 10.830 1.00 86.75 92 LEU A N 1
ATOM 701 C CA . LEU A 1 92 ? -10.693 -8.525 11.822 1.00 86.75 92 LEU A CA 1
ATOM 702 C C . LEU A 1 92 ? -10.843 -9.996 12.198 1.00 86.75 92 LEU A C 1
ATOM 704 O O . LEU A 1 92 ? -11.956 -10.503 12.271 1.00 86.75 92 LEU A O 1
ATOM 708 N N . THR A 1 93 ? -9.733 -10.661 12.484 1.00 87.31 93 THR A N 1
ATOM 709 C CA . THR A 1 93 ? -9.710 -12.028 13.009 1.00 87.31 93 THR A CA 1
ATOM 710 C C . THR A 1 93 ? -9.116 -12.045 14.407 1.00 87.31 93 THR A C 1
ATOM 712 O O . THR A 1 93 ? -8.052 -11.472 14.661 1.00 87.31 93 THR A O 1
ATOM 715 N N . THR A 1 94 ? -9.819 -12.684 15.334 1.00 87.88 94 THR A N 1
ATOM 716 C CA . THR A 1 94 ? -9.323 -12.943 16.690 1.00 87.88 94 THR A CA 1
ATOM 717 C C . THR A 1 94 ? -8.343 -14.119 16.669 1.00 87.88 94 THR A C 1
ATOM 719 O O .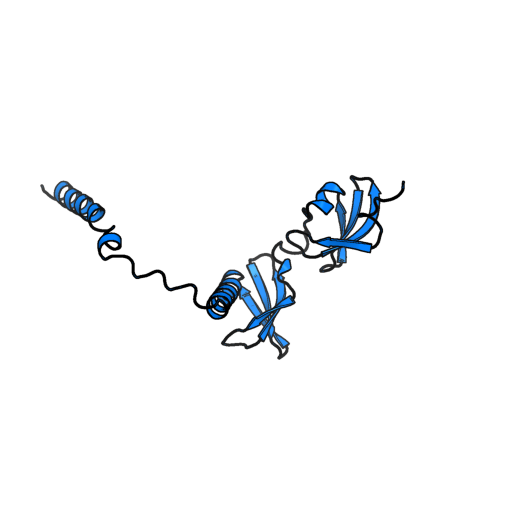 THR A 1 94 ? -8.353 -14.924 15.737 1.00 87.88 94 THR A O 1
ATOM 722 N N . LYS A 1 95 ? -7.510 -14.276 17.709 1.00 83.81 95 LYS A N 1
ATOM 723 C CA . LYS A 1 95 ? -6.644 -15.467 17.856 1.00 83.81 95 LYS A CA 1
ATOM 724 C C . LYS A 1 95 ? -7.412 -16.790 17.797 1.00 83.81 95 LYS A C 1
ATOM 726 O O . LYS A 1 95 ? -6.864 -17.778 17.325 1.00 83.81 95 LYS A O 1
ATOM 731 N N . ASP A 1 96 ? -8.663 -16.783 18.242 1.00 83.00 96 ASP A N 1
ATOM 732 C CA . ASP A 1 96 ? -9.542 -17.954 18.257 1.00 83.00 96 ASP A CA 1
ATOM 733 C C . ASP A 1 96 ? -10.174 -18.255 16.883 1.00 83.00 96 ASP A C 1
ATOM 735 O O . ASP A 1 96 ? -10.947 -19.198 16.746 1.00 83.00 96 ASP A O 1
ATOM 739 N N . GLY A 1 97 ? -9.846 -17.468 15.849 1.00 80.88 97 GLY A N 1
ATOM 740 C CA . GLY A 1 97 ? -10.358 -17.641 14.487 1.00 80.88 97 GLY A CA 1
ATOM 741 C C . GLY A 1 97 ? -11.732 -17.013 14.240 1.00 80.88 97 GLY A C 1
ATOM 742 O O . GLY A 1 97 ? -12.283 -17.170 13.156 1.00 80.88 97 GLY A O 1
ATOM 743 N N . GLU A 1 98 ? -12.289 -16.290 15.214 1.00 85.69 98 GLU A N 1
ATOM 744 C CA . GLU A 1 98 ? -13.548 -15.561 15.040 1.00 85.69 98 GLU A CA 1
ATOM 745 C C . GLU A 1 98 ? -13.364 -14.331 14.143 1.00 85.69 98 GLU A C 1
ATOM 747 O O . GLU A 1 98 ? -12.463 -13.516 14.363 1.00 85.69 98 GLU A O 1
ATOM 752 N N . GLU A 1 99 ? -14.252 -14.173 13.160 1.00 88.38 99 GLU A N 1
ATOM 753 C CA . GLU A 1 99 ? -14.283 -13.013 12.270 1.00 88.38 99 GLU A CA 1
ATOM 754 C C . GLU A 1 99 ? -15.191 -11.913 12.830 1.00 88.38 99 GLU A C 1
ATOM 756 O O . GLU A 1 99 ? -16.382 -12.114 13.073 1.00 88.38 99 GLU A O 1
ATOM 761 N N . LEU A 1 100 ? -14.640 -10.711 12.983 1.00 86.81 100 LEU A N 1
ATOM 762 C CA . LEU A 1 100 ? -15.354 -9.533 13.448 1.00 86.81 100 LEU A CA 1
ATOM 763 C C . LEU A 1 100 ? -15.354 -8.459 12.364 1.00 86.81 100 LEU A C 1
ATOM 765 O O . LEU A 1 100 ? -14.305 -8.022 11.894 1.00 86.81 100 LEU A O 1
ATOM 769 N N . ARG A 1 101 ? -16.543 -7.982 11.995 1.00 88.25 101 ARG A N 1
ATOM 770 C CA . ARG A 1 101 ? -16.698 -6.865 11.058 1.00 88.25 101 ARG A CA 1
ATOM 771 C C . ARG A 1 101 ? -16.877 -5.574 11.833 1.00 88.25 101 ARG A C 1
ATOM 773 O O . ARG A 1 101 ? -17.807 -5.439 12.627 1.00 88.25 101 ARG A O 1
ATOM 780 N N . MET A 1 102 ? -15.988 -4.619 11.604 1.00 86.75 102 MET A N 1
ATOM 781 C CA . MET A 1 102 ? -16.020 -3.321 12.266 1.00 86.75 102 MET A CA 1
ATOM 782 C C . MET A 1 102 ? -15.920 -2.176 11.273 1.00 86.75 102 MET A C 1
ATOM 784 O O . MET A 1 102 ? -15.313 -2.297 10.220 1.00 86.75 102 MET A O 1
ATOM 788 N N . LEU A 1 103 ? -16.468 -1.023 11.648 1.00 87.00 103 LEU A N 1
ATOM 789 C CA . LEU A 1 103 ? -16.267 0.207 10.892 1.00 87.00 103 LEU A CA 1
ATOM 790 C C . LEU A 1 103 ? -14.843 0.739 11.106 1.00 87.00 103 LEU A C 1
ATOM 792 O O . LEU A 1 103 ? -14.369 0.819 12.244 1.00 87.00 103 LEU A O 1
ATOM 796 N N . LEU A 1 104 ? -14.200 1.195 10.035 1.00 84.12 104 LEU A N 1
ATOM 797 C CA . LEU A 1 104 ? -12.860 1.777 10.043 1.00 84.12 104 LEU A CA 1
ATOM 798 C C . LEU A 1 104 ? -12.703 2.911 11.078 1.00 84.12 104 LEU A C 1
ATOM 800 O O . LEU A 1 104 ? -11.736 2.875 11.839 1.00 84.12 104 LEU A O 1
ATOM 804 N N . PRO A 1 105 ? -13.655 3.859 11.238 1.00 85.06 105 PRO A N 1
ATOM 805 C CA . PRO A 1 105 ? -13.573 4.871 12.292 1.00 85.06 105 PRO A CA 1
ATOM 806 C C . PRO A 1 105 ? -13.512 4.297 13.712 1.00 85.06 105 PRO A C 1
ATOM 808 O O . PRO A 1 105 ? -12.936 4.918 14.603 1.00 85.06 105 PRO A O 1
ATOM 811 N N . ALA A 1 106 ? -14.126 3.137 13.959 1.00 84.88 106 ALA A N 1
ATOM 812 C CA . ALA A 1 106 ? -14.062 2.485 15.262 1.00 84.88 106 ALA A CA 1
ATOM 813 C C . ALA A 1 106 ? -12.680 1.860 15.495 1.00 84.88 106 ALA A C 1
ATOM 815 O O . ALA A 1 106 ? -12.132 2.006 16.586 1.00 84.88 106 ALA A O 1
ATOM 816 N N . VAL A 1 107 ? -12.095 1.239 14.465 1.00 82.81 107 VAL A N 1
ATOM 817 C CA . VAL A 1 107 ? -10.721 0.710 14.500 1.00 82.81 107 VAL A CA 1
ATOM 818 C C . VAL A 1 107 ? -9.709 1.836 14.711 1.00 82.81 107 VAL A C 1
ATOM 820 O O . VAL A 1 107 ? -8.873 1.746 15.607 1.00 82.81 107 VAL A O 1
ATOM 823 N N . GLN A 1 108 ? -9.859 2.953 13.997 1.00 83.81 108 GLN A N 1
ATOM 824 C CA . GLN A 1 108 ? -8.994 4.121 14.158 1.00 83.81 108 GLN A CA 1
ATOM 825 C C . GLN A 1 108 ? -9.075 4.709 15.573 1.00 83.81 108 GLN A C 1
ATOM 827 O O . GLN A 1 108 ? -8.049 4.966 16.190 1.00 83.81 108 GLN A O 1
ATOM 832 N N . LYS A 1 109 ? -10.277 4.837 16.153 1.00 85.44 109 LYS A N 1
ATOM 833 C CA . LYS A 1 109 ? -10.431 5.286 17.551 1.00 85.44 109 LYS A CA 1
ATOM 834 C C . LYS A 1 109 ? -9.735 4.360 18.548 1.00 85.44 109 LYS A C 1
ATOM 836 O O . LYS A 1 109 ? -9.249 4.831 19.576 1.00 85.44 109 LYS A O 1
ATOM 841 N N . MET A 1 110 ? -9.718 3.053 18.283 1.00 78.81 110 MET A N 1
ATOM 842 C CA . MET A 1 110 ? -8.982 2.102 19.118 1.00 78.81 110 MET A CA 1
ATOM 843 C C . MET A 1 110 ? -7.471 2.310 18.984 1.00 78.81 110 MET A C 1
ATOM 845 O O . MET A 1 110 ? -6.792 2.341 20.009 1.00 78.81 110 MET A O 1
ATOM 849 N N . LYS A 1 111 ? -6.970 2.544 17.762 1.00 77.69 111 LYS A N 1
ATOM 850 C CA . LYS A 1 111 ? -5.565 2.892 17.494 1.00 77.69 111 LYS A CA 1
ATOM 851 C C . LYS A 1 111 ? -5.153 4.176 18.219 1.00 77.69 111 LYS A C 1
ATOM 853 O O . LYS A 1 111 ? -4.219 4.156 19.014 1.00 77.69 111 LYS A O 1
ATOM 858 N N . ASP A 1 112 ? -5.924 5.250 18.056 1.00 79.12 112 ASP A N 1
ATOM 859 C CA . ASP A 1 112 ? -5.647 6.551 18.673 1.00 79.12 112 ASP A CA 1
ATOM 860 C C . ASP A 1 112 ? -5.635 6.468 20.211 1.00 79.12 112 ASP A C 1
ATOM 862 O O . ASP A 1 112 ? -4.836 7.126 20.879 1.00 79.12 112 ASP A O 1
ATOM 866 N N . ARG A 1 113 ? -6.520 5.650 20.802 1.00 76.75 113 ARG A N 1
ATOM 867 C CA . ARG A 1 113 ? -6.559 5.431 22.255 1.00 76.75 113 ARG A CA 1
ATOM 868 C C . ARG A 1 113 ? -5.324 4.678 22.752 1.00 76.75 113 ARG A C 1
ATOM 870 O O . ARG A 1 113 ? -4.868 4.955 23.858 1.00 76.75 113 ARG A O 1
ATOM 877 N N . LEU A 1 114 ? -4.798 3.748 21.958 1.00 69.31 114 LEU A N 1
ATOM 878 C CA . LEU A 1 114 ? -3.587 2.998 22.281 1.00 69.31 114 LEU A CA 1
ATOM 879 C C . LEU A 1 114 ? -2.347 3.903 22.202 1.00 69.31 114 LEU A C 1
ATOM 881 O O . LEU A 1 114 ? -1.581 3.974 23.158 1.00 69.31 114 LEU A O 1
ATOM 885 N N . GLU A 1 115 ? -2.224 4.714 21.147 1.00 70.44 115 GLU A N 1
ATOM 886 C CA . GLU A 1 115 ? -1.142 5.703 21.006 1.00 70.44 115 GLU A CA 1
ATOM 887 C C . GLU A 1 115 ? -1.148 6.750 22.140 1.00 70.44 115 GLU A C 1
ATOM 889 O O . GLU A 1 115 ? -0.097 7.186 22.621 1.00 70.44 115 GLU A O 1
ATOM 894 N N . GLN A 1 116 ? -2.331 7.143 22.624 1.00 66.75 116 GLN A N 1
ATOM 895 C CA . GLN A 1 116 ? -2.472 8.021 23.795 1.00 66.75 116 GLN A CA 1
ATOM 896 C C . GLN A 1 116 ? -2.012 7.370 25.109 1.00 66.75 116 GLN A C 1
ATOM 898 O O . GLN A 1 116 ? -1.617 8.090 26.026 1.00 66.75 116 GLN A O 1
ATOM 903 N N . LEU A 1 117 ? -2.071 6.040 25.217 1.00 63.09 117 LEU A N 1
ATOM 904 C CA . LEU A 1 117 ? -1.609 5.290 26.390 1.00 63.09 117 LEU A CA 1
ATOM 905 C C . LEU A 1 117 ? -0.100 5.008 26.335 1.00 63.09 117 LEU A C 1
ATOM 907 O O . LEU A 1 117 ? 0.557 5.051 27.373 1.00 63.09 117 LEU A O 1
ATOM 911 N N . GLU A 1 118 ? 0.444 4.747 25.144 1.00 62.50 118 GLU A N 1
ATOM 912 C CA . GLU A 1 118 ? 1.864 4.423 24.936 1.00 62.50 118 GLU A CA 1
ATOM 913 C C . GLU A 1 118 ? 2.769 5.657 24.836 1.00 62.50 118 GLU A C 1
ATOM 915 O O . GLU A 1 118 ? 3.972 5.583 25.094 1.00 62.50 118 GLU A O 1
ATOM 920 N N . SER A 1 119 ? 2.216 6.824 24.503 1.00 50.66 119 SER A N 1
ATOM 921 C CA . SER A 1 119 ? 2.994 8.059 24.520 1.00 50.66 119 SER A CA 1
ATOM 922 C C . SER A 1 119 ? 3.346 8.457 25.966 1.00 50.66 119 SER A C 1
ATOM 924 O O . SER A 1 119 ? 2.459 8.581 26.816 1.00 50.66 119 SER A O 1
ATOM 926 N N . PRO A 1 120 ? 4.634 8.706 26.295 1.00 49.28 120 PRO A N 1
ATOM 927 C CA . PRO A 1 120 ? 5.014 9.151 27.629 1.00 49.28 120 PRO A CA 1
ATOM 928 C C . PRO A 1 120 ? 4.368 10.511 27.856 1.00 49.28 120 PRO A C 1
ATOM 930 O O . PRO A 1 120 ? 4.779 11.481 27.221 1.00 49.28 120 PRO A O 1
ATOM 933 N N . LYS A 1 121 ? 3.324 10.548 28.704 1.00 50.44 121 LYS A N 1
ATOM 934 C CA . LYS A 1 121 ? 2.575 11.725 29.183 1.00 50.44 121 LYS A CA 1
ATOM 935 C C . LYS A 1 121 ? 3.154 13.033 28.637 1.00 50.44 121 LYS A C 1
ATOM 937 O O . LYS A 1 121 ? 3.945 13.696 29.315 1.00 50.44 121 LYS A O 1
ATOM 942 N N . LYS A 1 122 ? 2.777 13.425 27.409 1.00 44.06 122 LYS A N 1
ATOM 943 C CA . LYS A 1 122 ? 3.076 14.778 26.929 1.00 44.06 122 LYS A CA 1
ATOM 944 C C . LYS A 1 122 ? 2.399 15.705 27.924 1.00 44.06 122 LYS A C 1
ATOM 946 O O . LYS A 1 122 ? 1.177 15.684 28.044 1.00 44.06 122 LYS A O 1
ATOM 951 N N . LYS A 1 123 ? 3.241 16.407 28.690 1.00 46.69 123 LYS A N 1
ATOM 952 C CA . LYS A 1 123 ? 2.921 17.369 29.749 1.00 46.69 123 LYS A CA 1
ATOM 953 C C . LYS A 1 123 ? 1.511 17.908 29.556 1.00 46.69 123 LYS A C 1
ATOM 955 O O . LYS A 1 123 ? 1.256 18.584 28.559 1.00 46.69 123 LYS A O 1
ATOM 960 N N . GLN A 1 124 ? 0.624 17.568 30.491 1.00 51.53 124 GLN A N 1
ATOM 961 C CA . GLN A 1 124 ? -0.710 18.145 30.587 1.00 51.53 124 GLN A CA 1
ATOM 962 C C . GLN A 1 124 ? -0.581 19.640 30.296 1.00 51.53 124 GLN A C 1
ATOM 964 O O . GLN A 1 124 ? 0.146 20.350 31.000 1.00 51.53 124 GLN A O 1
ATOM 969 N N . LYS A 1 125 ? -1.203 20.107 29.208 1.00 56.25 125 LYS A N 1
ATOM 970 C CA . LYS A 1 125 ? -1.328 21.543 28.981 1.00 56.25 125 LYS A CA 1
ATOM 971 C C . LYS A 1 125 ? -2.029 22.073 30.227 1.00 56.25 125 LYS A C 1
ATOM 973 O O . LYS A 1 125 ? -3.121 21.607 30.550 1.00 56.25 125 LYS A O 1
ATOM 978 N N . LYS A 1 126 ? -1.334 22.939 30.971 1.00 51.88 126 LYS A N 1
ATOM 979 C CA . LYS A 1 126 ? -1.862 23.597 32.169 1.00 51.88 126 LYS A CA 1
ATOM 980 C C . LYS A 1 126 ? -3.264 24.115 31.855 1.00 51.88 126 LYS A C 1
ATOM 982 O O . LYS A 1 126 ? -3.506 24.558 30.732 1.00 51.88 126 LYS A O 1
ATOM 987 N N . ALA A 1 127 ? -4.160 23.993 32.832 1.00 54.72 127 ALA A N 1
ATOM 988 C CA . ALA A 1 127 ? -5.555 24.382 32.703 1.00 54.72 127 ALA A CA 1
ATOM 989 C C . ALA A 1 127 ? -5.679 25.752 32.017 1.00 54.72 127 ALA A C 1
ATOM 991 O O . ALA A 1 127 ? -4.986 26.700 32.391 1.00 54.72 127 ALA A O 1
ATOM 992 N N . LEU A 1 128 ? -6.538 25.816 30.999 1.00 62.31 128 LEU A N 1
ATOM 993 C CA . LEU A 1 128 ? -6.943 27.059 30.349 1.00 62.31 128 LEU A CA 1
ATOM 994 C C . LEU A 1 128 ? -7.482 28.003 31.432 1.00 62.31 128 LEU A C 1
ATOM 996 O O . LEU A 1 128 ? -8.257 27.581 32.294 1.00 62.31 128 LEU A O 1
ATOM 1000 N N . SER A 1 129 ? -7.036 29.258 31.418 1.00 71.56 129 SER A N 1
ATOM 1001 C CA . SER A 1 129 ? -7.455 30.268 32.396 1.00 71.56 129 SER A CA 1
ATOM 1002 C C . SER A 1 129 ? -8.985 30.427 32.381 1.00 71.56 129 SER A C 1
ATOM 1004 O O . SER A 1 129 ? -9.614 30.274 31.332 1.00 71.56 129 SER A O 1
ATOM 1006 N N . LEU A 1 130 ? -9.601 30.808 33.511 1.00 59.78 130 LEU A N 1
ATOM 1007 C CA . LEU A 1 130 ? -11.030 31.180 33.586 1.00 59.78 130 LEU A CA 1
ATOM 1008 C C . LEU A 1 130 ? -11.425 32.199 32.498 1.00 59.78 130 LEU A C 1
ATOM 1010 O O . LEU A 1 130 ? -12.552 32.186 32.007 1.00 59.78 130 LEU A O 1
ATOM 1014 N N . SER A 1 131 ? -10.476 33.038 32.078 1.00 60.62 131 SER A N 1
ATOM 1015 C CA . SER A 1 131 ? -10.618 34.027 31.005 1.00 60.62 131 SER A CA 1
ATOM 1016 C C . SER A 1 131 ? -10.824 33.411 29.611 1.00 60.62 131 SER A C 1
ATOM 1018 O O . SER A 1 131 ? -11.409 34.046 28.740 1.00 60.62 131 SER A O 1
ATOM 1020 N N . GLU A 1 132 ? -10.352 32.186 29.371 1.00 60.56 132 GLU A N 1
ATOM 1021 C CA . GLU A 1 132 ? -10.435 31.505 28.068 1.00 60.56 132 GLU A CA 1
ATOM 1022 C C . GLU A 1 132 ? -11.711 30.656 27.924 1.00 60.56 132 GLU A C 1
ATOM 1024 O O . GLU A 1 132 ? -12.162 3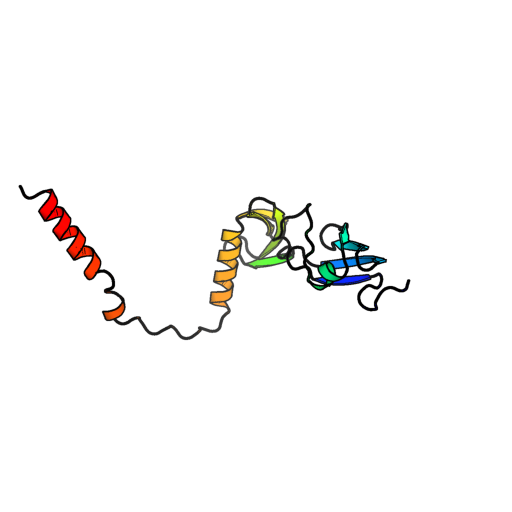0.398 26.804 1.00 60.56 132 GLU A O 1
ATOM 1029 N N . LEU A 1 133 ? -12.340 30.283 29.046 1.00 56.84 133 LEU A N 1
ATOM 1030 C CA . LEU A 1 133 ? -13.640 29.596 29.109 1.00 56.84 133 LEU A CA 1
ATOM 1031 C C . LEU A 1 133 ? -14.833 30.522 28.808 1.00 56.84 133 LEU A C 1
ATOM 1033 O O . LEU A 1 133 ? -15.920 30.049 28.474 1.00 56.84 133 LEU A O 1
ATOM 1037 N N . THR A 1 134 ? -14.656 31.844 28.858 1.00 61.59 134 THR A N 1
ATOM 1038 C CA . THR A 1 134 ? -15.736 32.828 28.673 1.00 61.59 134 THR A CA 1
ATOM 1039 C C . THR A 1 134 ? -15.863 33.345 27.236 1.00 61.59 134 THR A C 1
ATOM 1041 O O . THR A 1 134 ? -16.214 34.496 27.000 1.00 61.59 134 THR A O 1
ATOM 1044 N N . LYS A 1 135 ? -15.726 32.482 26.219 1.00 57.44 135 LYS A N 1
ATOM 1045 C CA . LYS A 1 135 ? -16.146 32.832 24.839 1.00 57.44 135 LYS A CA 1
ATOM 1046 C C . LYS A 1 135 ? -17.676 32.891 24.648 1.00 57.44 135 LYS A C 1
ATOM 1048 O O . LYS A 1 135 ? -18.145 33.172 23.548 1.00 57.44 135 LYS A O 1
ATOM 1053 N N . ARG A 1 136 ? -18.468 32.649 25.704 1.00 50.81 136 ARG A N 1
ATOM 1054 C CA . ARG A 1 136 ? -19.947 32.647 25.683 1.00 50.81 136 ARG A CA 1
ATOM 1055 C C . ARG A 1 136 ? -20.621 33.981 26.028 1.00 50.81 136 ARG A C 1
ATOM 1057 O O . ARG A 1 136 ? -21.805 34.117 25.753 1.00 50.81 136 ARG A O 1
ATOM 1064 N N . SER A 1 137 ? -19.914 34.966 26.586 1.00 54.47 137 SER A N 1
ATOM 1065 C CA . SER A 1 137 ? -20.569 36.192 27.085 1.00 54.47 137 SER A CA 1
ATOM 1066 C C . SER A 1 137 ? -21.091 37.108 25.959 1.00 54.47 137 SER A C 1
ATOM 1068 O O . SER A 1 137 ? -22.237 37.548 25.998 1.00 54.47 137 SER A O 1
ATOM 1070 N N . LYS A 1 138 ? -20.324 37.309 24.875 1.00 53.72 138 LYS A N 1
ATOM 1071 C CA . LYS A 1 138 ? -20.714 38.242 23.795 1.00 53.72 138 LYS A CA 1
ATOM 1072 C C . LYS A 1 138 ? -21.861 37.764 22.892 1.00 53.72 138 LYS A C 1
ATOM 1074 O O . LYS A 1 138 ? -22.513 38.594 22.270 1.00 53.72 138 LYS A O 1
ATOM 1079 N N . LYS A 1 139 ? -22.107 36.451 22.784 1.00 53.22 139 LYS A N 1
ATOM 1080 C CA . LYS A 1 139 ? -23.136 35.899 21.877 1.00 53.22 139 LYS A CA 1
ATOM 1081 C C . LYS A 1 139 ? -24.530 35.829 22.500 1.00 53.22 139 LYS A C 1
ATOM 1083 O O . LYS A 1 139 ? -25.500 35.772 21.761 1.00 53.22 139 LYS A O 1
ATOM 1088 N N . ASN A 1 140 ? -24.630 35.843 23.828 1.00 53.62 140 ASN A N 1
ATOM 1089 C C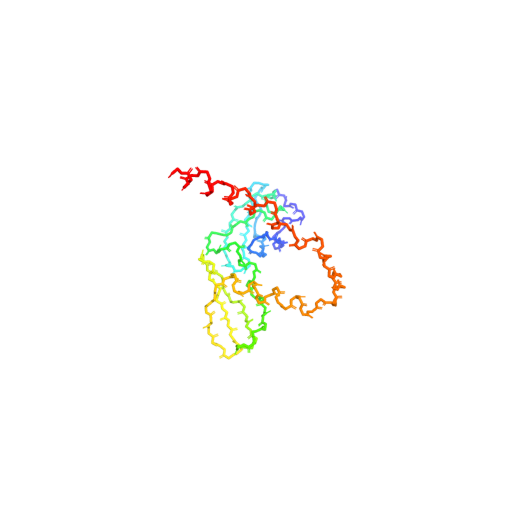A . ASN A 1 140 ? -25.923 35.774 24.502 1.00 53.62 140 ASN A CA 1
ATOM 1090 C C . ASN A 1 140 ? -26.610 37.148 24.533 1.00 53.62 140 ASN A C 1
ATOM 1092 O O . ASN A 1 140 ? -27.809 37.212 24.290 1.00 53.62 140 ASN A O 1
ATOM 1096 N N . HIS A 1 141 ? -25.863 38.242 24.736 1.00 57.22 141 HIS A N 1
ATOM 1097 C CA . HIS A 1 141 ? -26.425 39.603 24.782 1.00 57.22 141 HIS A CA 1
ATOM 1098 C C . HIS A 1 141 ? -27.216 39.959 23.514 1.00 57.22 141 HIS A C 1
ATOM 1100 O O . HIS A 1 141 ? -28.347 40.422 23.593 1.00 57.22 141 HIS A O 1
ATOM 1106 N N . THR A 1 142 ? -26.667 39.636 22.341 1.00 60.31 142 THR A N 1
ATOM 1107 C CA . THR A 1 142 ? -27.287 39.960 21.048 1.00 60.31 142 THR A CA 1
ATOM 1108 C C . THR A 1 142 ? -28.518 39.115 20.724 1.00 60.31 142 THR A C 1
ATOM 1110 O O . THR A 1 142 ? -29.352 39.536 19.927 1.00 60.31 142 THR A O 1
ATOM 1113 N N . VAL A 1 143 ? -28.648 37.923 21.315 1.00 62.06 143 VAL A N 1
ATOM 1114 C CA . VAL A 1 143 ? -29.844 37.081 21.158 1.00 62.06 143 VAL A CA 1
ATOM 1115 C C . VAL A 1 143 ? -30.956 37.574 22.081 1.00 62.06 143 VAL A C 1
ATOM 1117 O O . VAL A 1 143 ? -32.093 37.672 21.637 1.00 62.06 143 VAL A O 1
ATOM 1120 N N . PHE A 1 144 ? -30.635 37.948 23.324 1.00 62.19 144 PHE A N 1
ATOM 1121 C CA . PHE A 1 144 ? -31.621 38.513 24.249 1.00 62.19 144 PHE A CA 1
ATOM 1122 C C . PHE A 1 144 ? -32.175 39.854 23.754 1.00 62.19 144 PHE A C 1
ATOM 1124 O O . PHE A 1 144 ? -33.388 40.029 23.766 1.00 62.19 144 PHE A O 1
ATOM 1131 N N . GLU A 1 145 ? -31.332 40.758 23.244 1.00 62.19 145 GLU A N 1
ATOM 1132 C CA . GLU A 1 145 ? -31.796 42.033 22.671 1.00 62.19 145 GLU A CA 1
ATOM 1133 C C . GLU A 1 145 ? -32.766 41.827 21.502 1.00 62.19 145 GLU A C 1
ATOM 1135 O O . GLU A 1 145 ? -33.812 42.466 21.473 1.00 62.19 145 GLU A O 1
ATOM 1140 N N . LYS A 1 146 ? -32.476 40.886 20.591 1.00 65.06 146 LYS A N 1
ATOM 1141 C CA . LYS A 1 146 ? -33.372 40.575 19.463 1.00 65.06 146 LYS A CA 1
ATOM 1142 C C . LYS A 1 146 ? -34.722 40.015 19.909 1.00 65.06 146 LYS A C 1
ATOM 1144 O O . LYS A 1 146 ? -35.750 40.365 19.346 1.00 65.06 146 LYS A O 1
ATOM 1149 N N . VAL A 1 147 ? -34.733 39.167 20.937 1.00 69.75 147 VAL A N 1
ATOM 1150 C CA . VAL A 1 147 ? -35.979 38.598 21.473 1.00 69.75 147 VAL A CA 1
ATOM 1151 C C . VAL A 1 147 ? -36.840 39.678 22.138 1.00 69.75 147 VAL A C 1
ATOM 1153 O O . VAL A 1 147 ? -38.055 39.656 21.975 1.00 69.75 147 VAL A O 1
ATOM 1156 N N . PHE A 1 148 ? -36.242 40.652 22.830 1.00 67.31 148 PHE A N 1
ATOM 1157 C CA . PHE A 1 148 ? -36.999 41.771 23.403 1.00 67.31 148 PHE A CA 1
ATOM 1158 C C . PHE A 1 148 ? -37.490 42.777 22.351 1.00 67.31 148 PHE A C 1
ATOM 1160 O O . PHE A 1 148 ? -38.553 43.357 22.546 1.00 67.31 148 PHE A O 1
ATOM 1167 N N . THR A 1 149 ? -36.774 42.971 21.236 1.00 66.75 149 THR A N 1
ATOM 1168 C CA . THR A 1 149 ? -37.246 43.843 20.144 1.00 66.75 149 THR A CA 1
ATOM 1169 C C . THR A 1 149 ? -38.341 43.203 19.295 1.00 66.75 149 THR A C 1
ATOM 1171 O O . THR A 1 149 ? -39.233 43.913 18.847 1.00 66.75 149 THR A O 1
ATOM 1174 N N . ASP A 1 150 ? -38.302 41.883 19.089 1.00 62.62 150 ASP A N 1
ATOM 1175 C CA . ASP A 1 150 ? -39.267 41.191 18.220 1.00 62.62 150 ASP A CA 1
ATOM 1176 C C . ASP A 1 150 ? -40.599 40.879 18.928 1.00 62.62 150 ASP A C 1
ATOM 1178 O O . ASP A 1 150 ? -41.623 40.731 18.266 1.00 62.62 150 ASP A O 1
ATOM 1182 N N . TYR A 1 151 ? -40.603 40.797 20.264 1.00 61.41 151 TYR A N 1
ATOM 1183 C CA . TYR A 1 151 ? -41.792 40.473 21.071 1.00 61.41 151 TYR A CA 1
ATOM 1184 C C . TYR A 1 151 ? -42.255 41.622 21.987 1.00 61.41 151 TYR A C 1
ATOM 1186 O O . TYR A 1 151 ? -43.148 41.429 22.809 1.00 61.41 151 TYR A O 1
ATOM 1194 N N . GLY A 1 152 ? -41.641 42.804 21.869 1.00 61.28 152 GLY A N 1
ATOM 1195 C CA . GLY A 1 152 ? -41.939 43.997 22.665 1.00 61.28 152 GLY A CA 1
ATOM 1196 C C . GLY A 1 152 ? -42.722 45.065 21.898 1.00 61.28 152 GLY A C 1
ATOM 1197 O O . GLY A 1 152 ? -42.220 46.176 21.730 1.00 61.28 152 GLY A O 1
ATOM 1198 N N . GLN A 1 153 ? -43.938 44.734 21.457 1.00 53.97 153 GLN A N 1
ATOM 1199 C CA . GLN A 1 153 ? -45.042 45.686 21.272 1.00 53.97 153 GLN A CA 1
ATOM 1200 C C . GLN A 1 153 ? -46.287 45.151 21.970 1.00 53.97 153 GLN A C 1
ATOM 1202 O O . GLN A 1 153 ? -46.583 43.950 21.788 1.00 53.97 153 GLN A O 1
#

Radius of gyration: 26.06 Å; chains: 1; bounding box: 64×64×58 Å

Foldseek 3Di:
DDDDPCQDFQRWAAAPFQGIKTFHDDDDQAFTWIARPLPRDIDTGGVVCRNVSVDDDPVAGSNCNQQQPWAQDPVQGIWGFHGADPPQWTWIAGPVRDTDIDHVVVVVVRVVVVCVVPPDPPDDPPDDDPVVVPPPPPVVVVVVVVVCVVPPD

pLDDT: mean 79.53, std 13.92, range [44.06, 95.88]